Protein AF-A0A1C5I7F0-F1 (afdb_monomer_lite)

pLDDT: mean 89.42, std 13.29, range [39.88, 98.06]

Secondary structure (DSSP, 8-state):
--------HHHHHHHHHHHHHHHHHHH-THHHHGGGSSPPHHHHHHHHHHHHHHHHHHHHHHHS--HHHHHHHHHHHHHHHHHHHHHHHH-TTTHHHHHHHHHHHHHHHHHHHHHHHHTS--

Radius of gyration: 15.95 Å; chains: 1; bounding box: 49×22×48 Å

Organism: NCBI:txid299152

Sequence (122 aa):
MTRRSVEPPLRHVLVVGRLAWGGLLLLAPGLPLRPLGPGTATAVGTLRVLGARHIVQAAATGARPTPRVFAAGAAVDAIHSLTALALAAVDRRQRPAALANAVVAAGWAALGVAVARQGGTP

Foldseek 3Di:
DDPPPPPPVLLVCLLVVLLVQLCCLQPPVVVVCVVVDDQDPVSSVVSNVSSVLSNVLSVQCVVPVALVSLQVQLVVLQVQLVVLVVCLVPDVSCNVVSNVSSVVSNVSSVSSNVSSVVRPDD

Structure (mmCIF, N/CA/C/O backbone):
data_AF-A0A1C5I7F0-F1
#
_entry.id   AF-A0A1C5I7F0-F1
#
loop_
_atom_site.group_PDB
_atom_site.id
_atom_site.type_symbol
_atom_site.label_atom_id
_atom_site.label_alt_id
_atom_site.label_comp_id
_atom_site.label_asym_id
_atom_site.label_entity_id
_atom_site.label_seq_id
_atom_site.pdbx_PDB_ins_code
_atom_site.Cartn_x
_atom_site.Car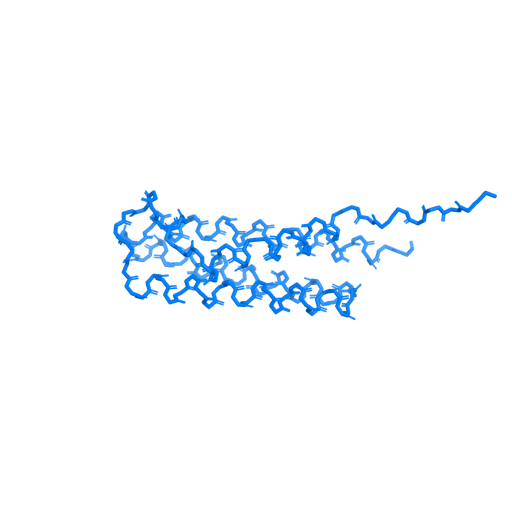tn_y
_atom_site.Cartn_z
_atom_site.occupancy
_atom_site.B_iso_or_equiv
_atom_site.auth_seq_id
_atom_site.auth_comp_id
_atom_site.auth_asym_id
_atom_site.auth_atom_id
_atom_site.pdbx_PDB_model_num
ATOM 1 N N . MET A 1 1 ? -29.119 14.398 25.146 1.00 39.88 1 MET A N 1
ATOM 2 C CA . MET A 1 1 ? -28.190 14.772 24.055 1.00 39.88 1 MET A CA 1
ATOM 3 C C . MET A 1 1 ? -27.193 13.641 23.858 1.00 39.88 1 MET A C 1
ATOM 5 O O . MET A 1 1 ? -26.349 13.406 24.711 1.00 39.88 1 MET A O 1
ATOM 9 N N . THR A 1 2 ? -27.366 12.875 22.787 1.00 47.03 2 THR A N 1
ATOM 10 C CA . THR A 1 2 ? -26.536 11.723 22.415 1.00 47.03 2 THR A CA 1
ATOM 11 C C . THR A 1 2 ? -25.113 12.175 22.100 1.00 47.03 2 THR A C 1
ATOM 13 O O . THR A 1 2 ? -24.913 12.938 21.153 1.00 47.03 2 THR A O 1
ATOM 16 N N . ARG A 1 3 ? -24.121 11.699 22.866 1.00 45.34 3 ARG A N 1
ATOM 17 C CA . ARG A 1 3 ? -22.709 11.759 22.464 1.00 45.34 3 ARG A CA 1
ATOM 18 C C . ARG A 1 3 ? -22.601 11.051 21.113 1.00 45.34 3 ARG A C 1
ATOM 20 O O . ARG A 1 3 ? -22.644 9.827 21.062 1.00 45.34 3 ARG A O 1
ATOM 27 N N . ARG A 1 4 ? -22.495 11.804 20.012 1.00 48.25 4 ARG A N 1
ATOM 28 C CA . ARG A 1 4 ? -21.951 11.252 18.769 1.00 48.25 4 ARG A CA 1
ATOM 29 C C . ARG A 1 4 ? -20.520 10.876 19.108 1.00 48.25 4 ARG A C 1
ATOM 31 O O . ARG A 1 4 ? -19.683 11.759 19.268 1.00 48.25 4 ARG A O 1
ATOM 38 N N . SER A 1 5 ? -20.272 9.589 19.303 1.00 46.41 5 SER A N 1
ATOM 39 C CA . SER A 1 5 ? -18.933 9.025 19.320 1.00 46.41 5 SER A CA 1
ATOM 40 C C . SER A 1 5 ? -18.284 9.474 18.018 1.00 46.41 5 SER A C 1
ATOM 42 O O . SER A 1 5 ? -18.622 8.965 16.952 1.00 46.41 5 SER A O 1
ATOM 44 N N . VAL A 1 6 ? -17.453 10.514 18.073 1.00 53.09 6 VAL A N 1
ATOM 45 C CA . VAL A 1 6 ? -16.631 10.906 16.936 1.00 53.09 6 VAL A CA 1
ATOM 46 C C . VAL A 1 6 ? -15.697 9.726 16.752 1.00 53.09 6 VAL A C 1
ATOM 48 O O . VAL A 1 6 ? -14.733 9.571 17.497 1.00 53.09 6 VAL A O 1
ATOM 51 N N . GLU A 1 7 ? -16.046 8.820 15.840 1.00 57.34 7 GLU A N 1
ATOM 52 C CA . GLU A 1 7 ? -15.096 7.844 15.335 1.00 57.34 7 GLU A CA 1
ATOM 53 C C . GLU A 1 7 ? -13.821 8.634 15.012 1.00 57.34 7 GLU A C 1
ATOM 55 O O . GLU A 1 7 ? -13.938 9.578 14.225 1.00 57.34 7 GLU A O 1
ATOM 60 N N . PRO A 1 8 ? -12.647 8.359 15.619 1.00 59.69 8 PRO A N 1
ATOM 61 C CA . PRO A 1 8 ? -11.425 9.075 15.299 1.00 59.69 8 PRO A CA 1
ATOM 62 C C . PRO A 1 8 ? -11.295 9.122 13.775 1.00 59.69 8 PRO A C 1
ATOM 64 O O . PRO A 1 8 ? -11.169 8.062 13.152 1.00 59.69 8 PRO A O 1
ATOM 67 N N . PRO A 1 9 ? -11.388 10.314 13.152 1.00 78.31 9 PRO A N 1
ATOM 68 C CA . PRO A 1 9 ? -11.579 10.453 11.707 1.00 78.31 9 PRO A CA 1
ATOM 69 C C . PRO A 1 9 ? -10.490 9.719 10.919 1.00 78.31 9 PRO A C 1
ATOM 71 O O . PRO A 1 9 ? -10.723 9.213 9.825 1.00 78.31 9 PRO A O 1
ATOM 74 N N . LEU A 1 10 ? -9.320 9.560 11.538 1.00 85.81 10 LEU A N 1
ATOM 75 C CA . LEU A 1 10 ? -8.167 8.860 11.004 1.00 85.81 10 LEU A CA 1
ATOM 76 C C . LEU A 1 10 ? -8.424 7.387 10.645 1.00 85.81 10 LEU A C 1
ATOM 78 O O . LEU A 1 10 ? -7.875 6.919 9.650 1.00 85.81 10 LEU A O 1
ATOM 82 N N . ARG A 1 11 ? -9.258 6.650 11.396 1.00 89.56 11 ARG A N 1
ATOM 83 C CA . ARG A 1 11 ? -9.524 5.231 11.084 1.00 89.56 11 ARG A CA 1
ATOM 84 C C . ARG A 1 11 ? -10.308 5.076 9.787 1.00 89.56 11 ARG A C 1
ATOM 86 O O . ARG A 1 11 ? -9.945 4.266 8.940 1.00 89.56 11 ARG A O 1
ATOM 93 N N . HIS A 1 12 ? -11.336 5.902 9.608 1.00 89.44 12 HIS A N 1
ATOM 94 C CA . HIS A 1 12 ? -12.124 5.933 8.383 1.00 89.44 12 HIS A CA 1
ATOM 95 C C . HIS A 1 12 ? -11.287 6.401 7.207 1.00 89.44 12 HIS A C 1
ATOM 97 O O . HIS A 1 12 ? -11.322 5.770 6.158 1.00 89.44 12 HIS A O 1
ATOM 103 N N . VAL A 1 13 ? -10.492 7.459 7.396 1.00 90.69 13 VAL A N 1
ATOM 104 C CA . VAL A 1 13 ? -9.561 7.949 6.374 1.00 90.69 13 VAL A CA 1
ATOM 105 C C . VAL A 1 13 ? -8.594 6.842 5.949 1.00 90.69 13 VAL A C 1
ATOM 107 O O . VAL A 1 13 ? -8.389 6.648 4.755 1.00 90.69 13 VAL A O 1
ATOM 110 N N . LEU A 1 14 ? -8.051 6.063 6.891 1.00 92.69 14 LEU A N 1
ATOM 111 C CA . LEU A 1 14 ? -7.169 4.935 6.588 1.00 92.69 14 LEU A CA 1
ATOM 112 C C . LEU A 1 14 ? -7.890 3.831 5.798 1.00 92.69 14 LEU A C 1
ATOM 114 O O . LEU A 1 14 ? -7.361 3.364 4.792 1.00 92.69 14 LEU A O 1
ATOM 118 N N . VAL A 1 15 ? -9.086 3.415 6.224 1.00 93.56 15 VAL A N 1
ATOM 119 C CA . VAL A 1 15 ? -9.853 2.349 5.552 1.00 93.56 15 VAL A CA 1
ATOM 120 C C . VAL A 1 15 ? -10.309 2.788 4.159 1.00 93.56 15 VAL A C 1
ATOM 122 O O . VAL A 1 15 ? -10.033 2.098 3.179 1.00 93.56 15 VAL A O 1
ATOM 125 N N . VAL A 1 16 ? -10.951 3.954 4.045 1.00 94.75 16 VAL A N 1
ATOM 126 C CA . VAL A 1 16 ? -11.425 4.510 2.767 1.00 94.75 16 VAL A CA 1
ATOM 127 C C . VAL A 1 16 ? -10.251 4.800 1.841 1.00 94.75 16 VAL A C 1
ATOM 129 O O . VAL A 1 16 ? -10.298 4.448 0.666 1.00 94.75 16 VAL A O 1
ATOM 132 N N . GLY A 1 17 ? -9.166 5.368 2.370 1.00 95.44 17 GLY A N 1
ATOM 133 C CA . GLY A 1 17 ? -7.946 5.609 1.612 1.00 95.44 17 GLY A CA 1
ATOM 134 C C . GLY A 1 17 ? -7.366 4.317 1.039 1.00 95.44 17 GLY A C 1
ATOM 135 O O . GLY A 1 17 ? -7.008 4.282 -0.136 1.00 95.44 17 GLY A O 1
ATOM 136 N N . ARG A 1 18 ? -7.320 3.232 1.825 1.00 95.12 18 ARG A N 1
ATOM 137 C CA . ARG A 1 18 ? -6.875 1.916 1.340 1.00 95.12 18 ARG A CA 1
ATOM 138 C C . ARG A 1 18 ? -7.805 1.332 0.289 1.00 95.12 18 ARG A C 1
ATOM 140 O O . ARG A 1 18 ? -7.309 0.743 -0.663 1.00 95.12 18 ARG A O 1
ATOM 147 N N . LEU A 1 19 ? -9.119 1.482 0.442 1.00 96.81 19 LEU A N 1
ATOM 148 C CA . LEU A 1 19 ? -10.079 1.026 -0.566 1.00 96.81 19 LEU A CA 1
ATOM 149 C C . LEU A 1 19 ? -9.908 1.791 -1.879 1.00 96.81 19 LEU A C 1
ATOM 151 O O . LEU A 1 19 ? -9.814 1.171 -2.934 1.00 96.81 19 LEU A O 1
ATOM 155 N N . ALA A 1 20 ? -9.807 3.119 -1.813 1.00 97.06 20 ALA A N 1
ATOM 156 C CA . ALA A 1 20 ? -9.635 3.969 -2.985 1.00 97.06 20 ALA A CA 1
ATOM 157 C C . ALA A 1 20 ? -8.299 3.695 -3.690 1.00 97.06 20 ALA A C 1
ATOM 159 O O . ALA A 1 20 ? -8.270 3.431 -4.891 1.00 97.06 20 ALA A O 1
ATOM 160 N N . TRP A 1 21 ? -7.196 3.692 -2.937 1.00 97.00 21 TRP A N 1
ATOM 161 C CA . TRP A 1 21 ? -5.870 3.398 -3.475 1.00 97.00 21 TRP A CA 1
ATOM 162 C C . TRP A 1 21 ? -5.783 1.961 -3.995 1.00 97.00 21 TRP A C 1
ATOM 164 O O . TRP A 1 21 ? -5.335 1.731 -5.114 1.00 97.00 21 TRP A O 1
ATOM 174 N N . GLY A 1 22 ? -6.284 0.990 -3.230 1.00 96.94 22 GLY A N 1
ATOM 175 C CA . GLY A 1 22 ? -6.310 -0.416 -3.621 1.00 96.94 22 GLY A CA 1
ATOM 176 C C . GLY A 1 22 ? -7.122 -0.663 -4.890 1.00 96.94 22 GLY A C 1
ATOM 177 O O . GLY A 1 22 ? -6.652 -1.359 -5.787 1.00 96.94 22 GLY A O 1
ATOM 178 N N . GLY A 1 23 ? -8.298 -0.041 -5.003 1.00 98.00 23 GLY A N 1
ATOM 179 C CA . GLY A 1 23 ? -9.140 -0.094 -6.196 1.00 98.00 23 GLY A CA 1
ATOM 180 C C . GLY A 1 23 ? -8.465 0.535 -7.413 1.00 98.00 23 GLY A C 1
ATOM 181 O O . GLY A 1 23 ? -8.454 -0.074 -8.481 1.00 98.00 23 GLY A O 1
ATOM 182 N N . LEU A 1 24 ? -7.825 1.699 -7.245 1.00 97.69 24 LEU A N 1
ATOM 183 C CA . LEU A 1 24 ? -7.031 2.342 -8.296 1.00 97.69 24 LEU A CA 1
ATOM 184 C C . LEU A 1 24 ? -5.921 1.414 -8.806 1.00 97.69 24 LEU A C 1
ATOM 186 O O . LEU A 1 24 ? -5.797 1.212 -10.011 1.00 97.69 24 LEU A O 1
ATOM 190 N N . LEU A 1 25 ? -5.139 0.816 -7.904 1.00 96.44 25 LEU A N 1
ATOM 191 C CA . LEU A 1 25 ? -4.047 -0.085 -8.276 1.00 96.44 25 LEU A CA 1
ATOM 192 C C . LEU A 1 25 ? -4.537 -1.386 -8.929 1.00 96.44 25 LEU A C 1
ATOM 194 O O . LEU A 1 25 ? -3.887 -1.912 -9.832 1.00 96.44 25 LEU A O 1
ATOM 198 N N . LEU A 1 26 ? -5.676 -1.911 -8.479 1.00 97.00 26 LEU A N 1
ATOM 199 C CA . LEU A 1 26 ? -6.233 -3.167 -8.973 1.00 97.00 26 LEU A CA 1
ATOM 200 C C . LEU A 1 26 ? -6.882 -3.007 -10.355 1.00 97.00 26 LEU A C 1
ATOM 202 O O . LEU A 1 26 ? -6.658 -3.827 -11.248 1.00 97.00 26 LEU A O 1
ATOM 206 N N . LEU A 1 27 ? -7.673 -1.945 -10.531 1.00 97.69 27 LEU A N 1
ATOM 207 C CA . LEU A 1 27 ? -8.511 -1.733 -11.713 1.00 97.69 27 LEU A CA 1
ATOM 208 C C . LEU A 1 27 ? -7.836 -0.854 -12.769 1.00 97.69 27 LEU A C 1
ATOM 210 O O . LEU A 1 27 ? -8.022 -1.083 -13.962 1.00 97.69 27 LEU A O 1
ATOM 214 N N . ALA A 1 28 ? -7.025 0.120 -12.353 1.00 96.19 28 ALA A N 1
ATOM 215 C CA . ALA A 1 28 ? -6.383 1.087 -13.243 1.00 96.19 28 ALA A CA 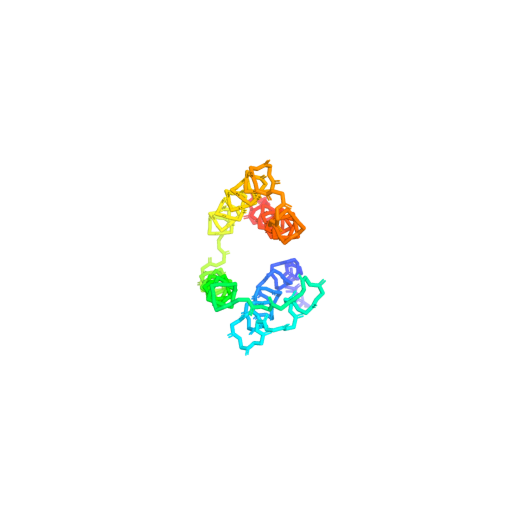1
ATOM 216 C C . ALA A 1 28 ? -4.877 1.282 -12.938 1.00 96.19 28 ALA A C 1
ATOM 218 O O . ALA A 1 28 ? -4.416 2.416 -12.765 1.00 96.19 28 ALA A O 1
ATOM 219 N N . PRO A 1 29 ? -4.061 0.202 -12.953 1.00 92.50 29 PRO A N 1
ATOM 220 C CA . PRO A 1 29 ? -2.625 0.262 -12.649 1.00 92.50 29 PRO A CA 1
ATOM 221 C C . PRO A 1 29 ? -1.820 1.122 -13.634 1.00 92.50 29 PRO A C 1
ATOM 223 O O . PRO A 1 29 ? -0.698 1.517 -13.334 1.00 92.50 29 PRO A O 1
ATOM 226 N N . GLY A 1 30 ? -2.370 1.441 -14.809 1.00 91.88 30 GLY A N 1
ATOM 227 C CA . GLY A 1 30 ? -1.723 2.335 -15.768 1.00 91.88 30 GLY A CA 1
ATOM 228 C C . GLY A 1 30 ? -1.610 3.782 -15.278 1.00 91.88 30 GLY A C 1
ATOM 229 O O . GLY A 1 30 ? -0.660 4.466 -15.651 1.00 91.88 30 GLY A O 1
ATOM 230 N N . LEU A 1 31 ? -2.529 4.252 -14.421 1.00 92.50 31 LEU A N 1
ATOM 231 C CA . LEU A 1 31 ? -2.527 5.645 -13.958 1.00 92.50 31 LEU A CA 1
ATOM 232 C C . LEU A 1 31 ? -1.305 5.964 -13.073 1.00 92.50 31 LEU A C 1
ATOM 234 O O . LEU A 1 31 ? -0.607 6.929 -13.388 1.00 92.50 31 LEU A O 1
ATOM 238 N N . PRO A 1 32 ? -0.965 5.157 -12.045 1.00 90.75 32 PRO A N 1
ATOM 239 C CA . PRO A 1 32 ? 0.258 5.362 -11.265 1.00 90.75 32 PRO A CA 1
ATOM 240 C C . PRO A 1 32 ? 1.552 5.095 -12.045 1.00 90.75 32 PRO A C 1
ATOM 242 O O . PRO A 1 32 ? 2.590 5.649 -11.695 1.00 90.75 32 PRO A O 1
ATOM 245 N N . LEU A 1 33 ? 1.516 4.249 -13.084 1.00 89.88 33 LEU A N 1
ATOM 246 C CA . LEU A 1 33 ? 2.699 3.933 -13.897 1.00 89.88 33 LEU A CA 1
ATOM 247 C C . LEU A 1 33 ? 3.031 5.019 -14.918 1.00 89.88 33 LEU A C 1
ATOM 249 O O . LEU A 1 33 ? 4.200 5.205 -15.237 1.00 89.88 33 LEU A O 1
ATOM 253 N N . ARG A 1 34 ? 2.034 5.764 -15.405 1.00 90.25 34 ARG A N 1
ATOM 254 C CA . ARG A 1 34 ? 2.197 6.777 -16.458 1.00 90.25 34 ARG A CA 1
ATOM 255 C C . ARG A 1 34 ? 3.369 7.757 -16.248 1.00 90.25 34 ARG A C 1
ATOM 257 O O . ARG A 1 34 ? 4.097 7.971 -17.215 1.00 90.25 34 ARG A O 1
ATOM 264 N N . PRO A 1 35 ? 3.607 8.342 -15.055 1.00 89.12 35 PRO A N 1
ATOM 265 C CA . PRO A 1 35 ? 4.750 9.238 -14.846 1.00 89.12 35 PRO A CA 1
ATOM 266 C C . PRO A 1 35 ? 6.113 8.524 -14.805 1.00 89.12 35 PRO A C 1
ATOM 268 O O . PRO A 1 35 ? 7.142 9.187 -14.881 1.00 89.12 35 PRO A O 1
ATOM 271 N N . LEU A 1 36 ? 6.136 7.194 -14.675 1.00 85.00 36 LEU A N 1
ATOM 272 C CA . LEU A 1 36 ? 7.350 6.376 -14.573 1.00 85.00 36 LEU A CA 1
ATOM 273 C C . LEU A 1 36 ? 7.785 5.779 -15.924 1.00 85.00 36 LEU A C 1
ATOM 275 O O . LEU A 1 36 ? 8.849 5.166 -16.001 1.00 85.00 36 LEU A O 1
ATOM 279 N N . GLY A 1 37 ? 6.986 5.962 -16.980 1.00 83.19 37 GLY A N 1
ATOM 280 C CA . GLY A 1 37 ? 7.239 5.433 -18.320 1.00 83.19 37 GLY A CA 1
ATOM 281 C C . GLY A 1 37 ? 6.357 4.229 -18.681 1.00 83.19 37 GLY A C 1
ATOM 282 O O . GLY A 1 37 ? 5.339 3.980 -18.030 1.00 83.19 37 GLY A O 1
ATOM 283 N N . PRO A 1 38 ? 6.699 3.486 -19.749 1.00 80.06 38 PRO A N 1
ATOM 284 C CA . PRO A 1 38 ? 5.901 2.356 -20.216 1.00 80.06 38 PRO A CA 1
ATOM 285 C C . PRO A 1 38 ? 5.790 1.267 -19.140 1.00 80.06 38 PRO A C 1
ATOM 287 O O . PRO A 1 38 ? 6.792 0.714 -18.687 1.00 80.06 38 PRO A O 1
ATOM 290 N N . GLY A 1 39 ? 4.561 0.945 -18.732 1.00 79.62 39 GLY A N 1
ATOM 291 C CA . GLY A 1 39 ? 4.304 -0.105 -17.751 1.00 79.62 39 GLY A CA 1
ATOM 292 C C . GLY A 1 39 ? 4.610 -1.489 -18.320 1.00 79.62 39 GLY A C 1
ATOM 293 O O . GLY A 1 39 ? 3.991 -1.909 -19.295 1.00 79.62 39 GLY A O 1
ATOM 294 N N . THR A 1 40 ? 5.537 -2.221 -17.702 1.00 88.62 40 THR A N 1
ATOM 295 C CA . THR A 1 40 ? 5.766 -3.634 -18.036 1.00 88.62 40 THR A CA 1
ATOM 296 C C . THR A 1 40 ? 4.632 -4.504 -17.488 1.00 88.62 40 THR A C 1
ATOM 298 O O . THR A 1 40 ? 3.976 -4.144 -16.507 1.00 88.62 40 THR A O 1
ATOM 301 N N . ALA A 1 41 ? 4.421 -5.688 -18.074 1.00 90.31 41 ALA A N 1
ATOM 302 C CA . ALA A 1 41 ? 3.449 -6.657 -17.556 1.00 90.31 41 ALA A CA 1
ATOM 303 C C . ALA A 1 41 ? 3.717 -7.000 -16.078 1.00 90.31 41 ALA A C 1
ATOM 305 O O . ALA A 1 41 ? 2.789 -7.072 -15.273 1.00 90.31 41 ALA A O 1
ATOM 306 N N . THR A 1 42 ? 4.994 -7.115 -15.702 1.00 89.12 42 THR A N 1
ATOM 307 C CA . THR A 1 42 ? 5.421 -7.323 -14.315 1.00 89.12 42 THR A CA 1
ATOM 308 C C . THR A 1 42 ? 5.031 -6.152 -13.416 1.00 89.12 42 THR A C 1
ATOM 310 O O . THR A 1 42 ? 4.478 -6.380 -12.346 1.00 89.12 42 THR A O 1
ATOM 313 N N . ALA A 1 43 ? 5.247 -4.901 -13.841 1.00 88.81 43 ALA A N 1
ATOM 314 C CA . ALA A 1 43 ? 4.865 -3.724 -13.055 1.00 88.81 43 ALA A CA 1
ATOM 315 C C . ALA A 1 43 ? 3.345 -3.654 -12.830 1.00 88.81 43 ALA A C 1
ATOM 317 O O . ALA A 1 43 ? 2.889 -3.396 -11.716 1.00 88.81 43 ALA A O 1
ATOM 318 N N . VAL A 1 44 ? 2.557 -3.959 -13.865 1.00 92.75 44 VAL A N 1
ATOM 319 C CA . VAL A 1 44 ? 1.093 -4.058 -13.771 1.00 92.75 44 VAL A CA 1
ATOM 320 C C . VAL A 1 44 ? 0.673 -5.163 -12.798 1.00 92.75 44 VAL A C 1
ATOM 322 O O . VAL A 1 44 ? -0.184 -4.931 -11.945 1.00 92.75 44 VAL A O 1
ATOM 325 N N . GLY A 1 45 ? 1.286 -6.347 -12.890 1.00 94.19 45 GLY A N 1
ATOM 326 C CA . GLY A 1 45 ? 1.043 -7.457 -11.967 1.00 94.19 45 GLY A CA 1
ATOM 327 C C . GLY A 1 45 ? 1.344 -7.079 -10.516 1.00 94.19 45 GLY A C 1
ATOM 328 O O . GLY A 1 45 ? 0.499 -7.271 -9.642 1.00 94.19 45 GLY A O 1
ATOM 329 N N . THR A 1 46 ? 2.497 -6.453 -10.270 1.00 90.38 46 THR A N 1
ATOM 330 C CA . THR A 1 46 ? 2.895 -5.956 -8.947 1.00 90.38 46 THR A CA 1
ATOM 331 C C . THR A 1 46 ? 1.882 -4.960 -8.387 1.00 90.38 46 THR A C 1
ATOM 333 O O . THR A 1 46 ? 1.477 -5.096 -7.233 1.00 90.38 46 THR A O 1
ATOM 336 N N . LEU A 1 47 ? 1.414 -3.996 -9.191 1.00 92.69 47 LEU A N 1
ATOM 337 C CA . LEU A 1 47 ? 0.399 -3.042 -8.738 1.00 92.69 47 LEU A CA 1
ATOM 338 C C . LEU A 1 47 ? -0.936 -3.718 -8.427 1.00 92.69 47 LEU A C 1
ATOM 340 O O . LEU A 1 47 ? -1.545 -3.389 -7.415 1.00 92.69 47 LEU A O 1
ATOM 344 N N . ARG A 1 48 ? -1.371 -4.706 -9.214 1.00 96.56 48 ARG A N 1
ATOM 345 C CA . ARG A 1 48 ? -2.601 -5.455 -8.911 1.00 96.56 48 ARG A CA 1
ATOM 346 C C . ARG A 1 48 ? -2.501 -6.232 -7.602 1.00 96.56 48 ARG A C 1
ATOM 348 O O . ARG A 1 48 ? -3.435 -6.191 -6.805 1.00 96.56 48 ARG A O 1
ATOM 355 N N . VAL A 1 49 ? -1.369 -6.892 -7.350 1.00 95.12 49 VAL A N 1
ATOM 356 C CA . VAL A 1 49 ? -1.114 -7.596 -6.081 1.00 95.12 49 VAL A CA 1
ATOM 357 C C . VAL A 1 49 ? -1.100 -6.613 -4.908 1.00 95.12 49 VAL A C 1
ATOM 359 O O . VAL A 1 49 ? -1.727 -6.867 -3.879 1.00 95.12 49 VAL A O 1
ATOM 362 N N . LEU A 1 50 ? -0.446 -5.460 -5.071 1.00 93.50 50 LEU A N 1
ATOM 363 C CA . LEU A 1 50 ? -0.443 -4.395 -4.067 1.00 93.50 50 LEU A CA 1
ATOM 364 C C . LEU A 1 50 ? -1.859 -3.853 -3.817 1.00 93.50 50 LEU A C 1
ATOM 366 O O . LEU A 1 50 ? -2.264 -3.676 -2.668 1.00 93.50 50 LEU A O 1
ATOM 370 N N . GLY A 1 51 ? -2.639 -3.659 -4.881 1.00 96.44 51 GLY A N 1
ATOM 371 C CA . GLY A 1 51 ? -4.038 -3.254 -4.814 1.00 96.44 51 GLY A CA 1
ATOM 372 C C . GLY A 1 51 ? -4.883 -4.244 -4.019 1.00 96.44 51 GLY A C 1
ATOM 373 O O . GLY A 1 51 ? -5.527 -3.858 -3.044 1.00 96.44 51 GLY A O 1
ATOM 374 N N . ALA A 1 52 ? -4.799 -5.534 -4.355 1.00 97.62 52 ALA A N 1
ATOM 375 C CA . ALA A 1 52 ? -5.477 -6.604 -3.629 1.00 97.62 52 ALA A CA 1
ATOM 376 C C . ALA A 1 52 ? -5.088 -6.630 -2.141 1.00 97.62 52 ALA A C 1
ATOM 378 O O . ALA A 1 52 ? -5.959 -6.732 -1.278 1.00 97.62 52 ALA A O 1
ATOM 379 N N . ARG A 1 53 ? -3.802 -6.450 -1.817 1.00 94.81 53 ARG A N 1
ATOM 380 C CA . ARG A 1 53 ? -3.332 -6.337 -0.429 1.00 94.81 53 ARG A CA 1
ATOM 381 C C . ARG A 1 53 ? -3.995 -5.170 0.309 1.00 94.81 53 ARG A C 1
ATOM 383 O O . ARG A 1 53 ? -4.426 -5.356 1.446 1.00 94.81 53 ARG A O 1
ATOM 390 N N . HIS A 1 54 ? -4.101 -3.990 -0.304 1.00 96.44 54 HIS A N 1
ATOM 391 C CA . HIS A 1 54 ? -4.779 -2.854 0.324 1.00 96.44 54 HIS A CA 1
ATOM 392 C C . HIS A 1 54 ? -6.265 -3.138 0.575 1.00 96.44 54 HIS A C 1
ATOM 394 O O . HIS A 1 54 ? -6.749 -2.813 1.660 1.00 96.44 54 HIS A O 1
ATOM 400 N N . ILE A 1 55 ? -6.956 -3.800 -0.363 1.00 97.88 55 ILE A N 1
ATOM 401 C CA . ILE A 1 55 ? -8.350 -4.236 -0.184 1.00 97.88 55 ILE A CA 1
ATOM 402 C C . ILE A 1 55 ? -8.472 -5.226 0.980 1.00 97.88 55 ILE A C 1
ATOM 404 O O . ILE A 1 55 ? -9.311 -5.031 1.856 1.00 97.88 55 ILE A O 1
ATOM 408 N N . VAL A 1 56 ? -7.603 -6.239 1.051 1.00 96.75 56 VAL A N 1
ATOM 409 C CA . VAL A 1 56 ? -7.590 -7.214 2.156 1.00 96.75 56 VAL A CA 1
ATOM 410 C C . VAL A 1 56 ? -7.306 -6.533 3.497 1.00 96.75 56 VAL A C 1
ATOM 412 O O . VAL A 1 56 ? -8.003 -6.798 4.473 1.00 96.75 56 VAL A O 1
ATOM 415 N N . GLN A 1 57 ? -6.331 -5.619 3.566 1.00 94.56 57 GLN A N 1
ATOM 416 C CA . GLN A 1 57 ? -6.045 -4.861 4.790 1.00 94.56 57 GLN A CA 1
ATOM 417 C C . GLN A 1 57 ? -7.229 -3.966 5.194 1.00 94.56 57 GLN A C 1
ATOM 419 O O . GLN A 1 57 ? -7.539 -3.882 6.383 1.00 94.56 57 GLN A O 1
ATOM 424 N N . ALA A 1 58 ? -7.917 -3.330 4.239 1.00 94.75 58 ALA A N 1
ATOM 425 C CA . ALA A 1 58 ? -9.111 -2.528 4.511 1.00 94.75 58 ALA A CA 1
ATOM 426 C C . ALA A 1 58 ? -10.275 -3.392 5.016 1.00 94.75 58 ALA A C 1
ATOM 428 O O . ALA A 1 58 ? -10.909 -3.043 6.007 1.00 94.75 58 ALA A O 1
ATOM 429 N N . ALA A 1 59 ? -10.506 -4.554 4.402 1.00 95.50 59 ALA A N 1
ATOM 430 C CA . ALA A 1 59 ? -11.518 -5.506 4.847 1.00 95.50 59 ALA A CA 1
ATOM 431 C C . ALA A 1 59 ? -11.210 -6.046 6.253 1.00 95.50 59 ALA A C 1
ATOM 433 O O . ALA A 1 59 ? -12.086 -6.058 7.112 1.00 95.50 59 ALA A O 1
ATOM 434 N N . ALA A 1 60 ? -9.958 -6.431 6.526 1.00 94.88 60 ALA A N 1
ATOM 435 C CA . ALA A 1 60 ? -9.540 -6.938 7.832 1.00 94.88 60 ALA A CA 1
ATOM 436 C C . ALA A 1 60 ? -9.687 -5.885 8.942 1.00 94.88 60 ALA A C 1
ATOM 438 O O . ALA A 1 60 ? -10.209 -6.185 10.015 1.00 94.88 60 ALA A O 1
ATOM 439 N N . THR A 1 61 ? -9.254 -4.648 8.681 1.00 92.31 61 THR A N 1
ATOM 440 C CA . THR A 1 61 ? -9.364 -3.537 9.642 1.00 92.31 61 THR A CA 1
ATOM 441 C C . THR A 1 61 ? -10.795 -3.023 9.797 1.00 92.31 61 THR A C 1
ATOM 443 O O . THR A 1 61 ? -11.149 -2.597 10.890 1.00 92.31 61 THR A O 1
ATOM 446 N N . GLY A 1 62 ? -11.635 -3.116 8.763 1.00 91.25 62 GLY A N 1
ATOM 447 C CA . GLY A 1 62 ? -13.070 -2.838 8.852 1.00 91.25 62 GLY A CA 1
ATOM 448 C C . GLY A 1 62 ? -13.843 -3.910 9.627 1.00 91.25 62 GLY A C 1
ATOM 449 O O . GLY A 1 62 ? -14.668 -3.581 10.472 1.00 91.25 62 GLY A O 1
ATOM 450 N N . ALA A 1 63 ? -13.545 -5.192 9.395 1.00 93.31 63 ALA A N 1
ATOM 451 C CA . ALA A 1 63 ? -14.211 -6.310 10.068 1.00 93.31 63 ALA A CA 1
ATOM 452 C C . ALA A 1 63 ? -13.761 -6.490 11.527 1.00 93.31 63 ALA A C 1
ATOM 454 O O . ALA A 1 63 ? -14.539 -6.936 12.369 1.00 93.31 63 ALA A O 1
ATOM 455 N N . ARG A 1 64 ? -12.495 -6.182 11.837 1.00 92.50 64 ARG A N 1
ATOM 456 C CA . ARG A 1 64 ? -11.918 -6.281 13.188 1.00 92.50 64 ARG A CA 1
ATOM 457 C C . ARG A 1 64 ? -11.077 -5.037 13.507 1.00 92.50 64 ARG A C 1
ATOM 459 O O . ARG A 1 64 ? -9.844 -5.121 13.488 1.00 92.50 64 ARG A O 1
ATOM 466 N N . PRO A 1 65 ? -11.710 -3.899 13.847 1.00 91.62 65 PRO A N 1
ATOM 467 C CA . PRO A 1 65 ? -11.041 -2.611 14.052 1.00 91.62 65 PRO A CA 1
ATOM 468 C C . PRO A 1 65 ? -10.311 -2.527 15.404 1.00 91.62 65 PRO A C 1
ATOM 470 O O . PRO A 1 65 ? -10.555 -1.634 16.211 1.00 91.62 65 PRO A O 1
ATOM 473 N N . THR A 1 66 ? -9.405 -3.467 15.678 1.00 92.38 66 THR A N 1
ATOM 474 C CA . THR A 1 66 ? -8.628 -3.508 16.926 1.00 92.38 66 THR A CA 1
ATOM 475 C C . THR A 1 66 ? -7.229 -2.915 16.734 1.00 92.38 66 THR A C 1
ATOM 477 O O . THR A 1 66 ? -6.646 -3.075 15.655 1.00 92.38 66 THR A O 1
ATOM 480 N N . PRO A 1 67 ? -6.621 -2.314 17.777 1.00 92.62 67 PRO A N 1
ATOM 481 C CA . PRO A 1 67 ? -5.258 -1.778 17.711 1.00 92.62 67 PRO A CA 1
ATOM 482 C C . PRO A 1 67 ? -4.226 -2.773 17.176 1.00 92.62 67 PRO A C 1
ATOM 484 O O . PRO A 1 67 ? -3.358 -2.410 16.386 1.00 92.62 67 PRO A O 1
ATOM 487 N N . ARG A 1 68 ? -4.350 -4.051 17.559 1.00 95.12 68 ARG A N 1
ATOM 488 C CA . ARG A 1 68 ? -3.447 -5.127 17.124 1.00 95.12 68 ARG A CA 1
ATOM 489 C C . ARG A 1 68 ? -3.518 -5.373 15.616 1.00 95.12 68 ARG A C 1
ATOM 491 O O . ARG A 1 68 ? -2.478 -5.563 14.996 1.00 95.12 68 ARG A O 1
ATOM 498 N N . VAL A 1 69 ? -4.713 -5.335 15.020 1.00 94.81 69 VAL A N 1
ATOM 499 C CA . VAL A 1 69 ? -4.892 -5.526 13.568 1.00 94.81 69 VAL A CA 1
ATOM 500 C C . VAL A 1 69 ? -4.299 -4.346 12.791 1.00 94.81 69 VAL A C 1
ATOM 502 O O . VAL A 1 69 ? -3.597 -4.560 11.802 1.00 94.81 69 VAL A O 1
ATOM 505 N N . PHE A 1 70 ? -4.493 -3.110 13.266 1.00 94.00 70 PHE A N 1
ATOM 506 C CA . PHE A 1 70 ? -3.858 -1.929 12.667 1.00 94.00 70 PHE A CA 1
ATOM 507 C C . PHE A 1 70 ? -2.328 -1.956 12.798 1.00 94.00 70 PHE A C 1
ATOM 509 O O . PHE A 1 70 ? -1.633 -1.679 11.821 1.00 94.00 70 PHE A O 1
ATOM 516 N N . ALA A 1 71 ? -1.796 -2.346 13.962 1.00 95.75 71 ALA A N 1
ATOM 517 C CA . ALA A 1 71 ? -0.356 -2.475 14.188 1.00 95.75 71 ALA A CA 1
ATOM 518 C C . ALA A 1 71 ? 0.275 -3.560 13.303 1.00 95.75 71 ALA A C 1
ATOM 520 O O . ALA A 1 71 ? 1.327 -3.330 12.708 1.00 95.75 71 ALA A O 1
ATOM 521 N N . ALA A 1 72 ? -0.387 -4.713 13.156 1.00 95.88 72 ALA A N 1
ATOM 522 C CA . ALA A 1 72 ? 0.053 -5.761 12.242 1.00 95.88 72 ALA A CA 1
ATOM 523 C C . ALA A 1 72 ? 0.098 -5.246 10.797 1.00 95.88 72 ALA A C 1
ATOM 525 O O . ALA A 1 72 ? 1.119 -5.385 10.130 1.00 95.88 72 ALA A O 1
ATOM 526 N N . GLY A 1 73 ? -0.964 -4.577 10.330 1.00 94.88 73 GLY A N 1
ATOM 527 C CA . GLY A 1 73 ? -0.987 -3.965 9.000 1.00 94.88 73 GLY A CA 1
ATOM 528 C C . GLY A 1 73 ? 0.150 -2.959 8.788 1.00 94.88 73 GLY A C 1
ATOM 529 O O . GLY A 1 73 ? 0.834 -3.022 7.767 1.00 94.88 73 GLY A O 1
ATOM 530 N N . ALA A 1 74 ? 0.399 -2.100 9.779 1.00 96.44 74 ALA A N 1
ATOM 531 C CA . ALA A 1 74 ? 1.489 -1.131 9.748 1.00 96.44 74 ALA A CA 1
ATOM 532 C C . ALA A 1 74 ? 2.874 -1.789 9.682 1.00 96.44 74 ALA A C 1
ATOM 534 O O . ALA A 1 74 ? 3.742 -1.309 8.956 1.00 96.44 74 ALA A O 1
ATOM 535 N N . ALA A 1 75 ? 3.083 -2.902 10.392 1.00 97.31 75 ALA A N 1
ATOM 536 C CA . ALA A 1 75 ? 4.334 -3.654 10.336 1.00 97.31 75 ALA A CA 1
ATOM 537 C C . ALA A 1 75 ? 4.594 -4.216 8.929 1.00 97.31 75 ALA A C 1
ATOM 539 O O . ALA A 1 75 ? 5.703 -4.081 8.412 1.00 97.31 75 ALA A O 1
ATOM 540 N N . VAL A 1 76 ? 3.571 -4.772 8.266 1.00 95.56 76 VAL A N 1
ATOM 541 C CA . VAL A 1 76 ? 3.705 -5.245 6.874 1.00 95.56 76 VAL A CA 1
ATOM 542 C C . VAL A 1 76 ? 4.036 -4.079 5.933 1.00 95.56 76 VAL A C 1
ATOM 544 O O . VAL A 1 76 ? 4.812 -4.237 4.989 1.00 95.56 76 VAL A O 1
ATOM 547 N N . ASP A 1 77 ? 3.463 -2.893 6.147 1.00 96.69 77 ASP A N 1
ATOM 548 C CA . ASP A 1 77 ? 3.755 -1.711 5.322 1.00 96.69 77 ASP A CA 1
ATOM 549 C C . ASP A 1 77 ? 5.175 -1.179 5.559 1.00 96.69 77 ASP A C 1
ATOM 551 O O . ASP A 1 77 ? 5.867 -0.840 4.600 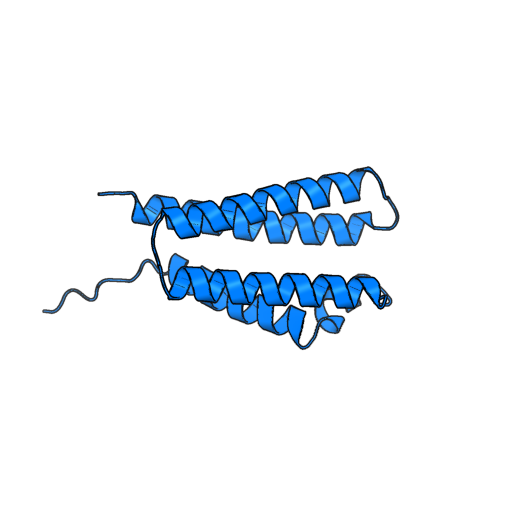1.00 96.69 77 ASP A O 1
ATOM 555 N N . ALA A 1 78 ? 5.648 -1.188 6.808 1.00 97.69 78 ALA A N 1
ATOM 556 C CA . ALA A 1 78 ? 7.010 -0.800 7.159 1.00 97.69 78 ALA A CA 1
ATOM 557 C C . ALA A 1 78 ? 8.046 -1.749 6.539 1.00 97.69 78 ALA A C 1
ATOM 559 O O . ALA A 1 78 ? 8.978 -1.290 5.880 1.00 97.69 78 ALA A O 1
ATOM 560 N N . ILE A 1 79 ? 7.850 -3.067 6.669 1.00 97.56 79 ILE A N 1
ATOM 561 C CA . ILE A 1 79 ? 8.708 -4.074 6.026 1.00 97.56 79 ILE A CA 1
ATOM 562 C C . ILE A 1 79 ? 8.727 -3.854 4.511 1.00 97.56 79 ILE A C 1
ATOM 564 O O . ILE A 1 79 ? 9.792 -3.844 3.897 1.00 97.56 79 ILE A O 1
ATOM 568 N N . HIS A 1 80 ? 7.565 -3.607 3.902 1.00 94.56 80 HIS A N 1
ATOM 569 C CA . HIS A 1 80 ? 7.493 -3.345 2.470 1.00 94.56 80 HIS A CA 1
ATOM 570 C C . HIS A 1 80 ? 8.257 -2.078 2.063 1.00 94.56 80 HIS A C 1
ATOM 572 O O . HIS A 1 80 ? 9.015 -2.111 1.093 1.00 94.56 80 HIS A O 1
ATOM 578 N N . SER A 1 81 ? 8.123 -0.992 2.829 1.00 97.19 81 SER A N 1
ATOM 579 C CA . SER A 1 81 ? 8.888 0.238 2.614 1.00 97.19 81 SER A CA 1
ATOM 580 C C . SER A 1 81 ? 10.396 -0.030 2.645 1.00 97.19 81 SER A C 1
ATOM 582 O O . SER A 1 81 ? 11.102 0.355 1.715 1.00 97.19 81 SER A O 1
ATOM 584 N N . LEU A 1 82 ? 10.883 -0.793 3.631 1.00 98.06 82 LEU A N 1
ATOM 585 C CA . LEU A 1 82 ? 12.296 -1.176 3.735 1.00 98.06 82 LEU A CA 1
ATOM 586 C C . LEU A 1 82 ? 12.764 -2.018 2.542 1.00 9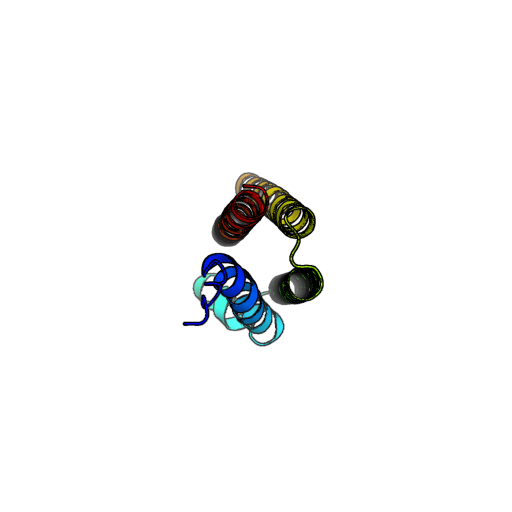8.06 82 LEU A C 1
ATOM 588 O O . LEU A 1 82 ? 13.828 -1.751 1.987 1.00 98.06 82 LEU A O 1
ATOM 592 N N . THR A 1 83 ? 11.966 -2.991 2.095 1.00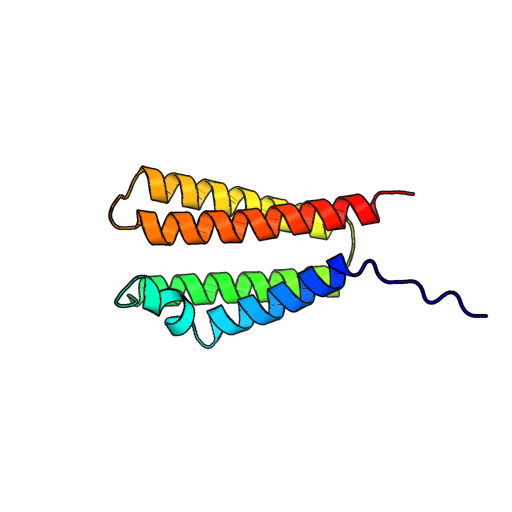 96.44 83 THR A N 1
ATOM 593 C CA . THR A 1 83 ? 12.307 -3.780 0.898 1.00 96.44 83 THR A CA 1
ATOM 594 C C . THR A 1 83 ? 12.339 -2.928 -0.375 1.00 96.44 83 THR A C 1
ATOM 596 O O . THR A 1 83 ? 13.198 -3.135 -1.228 1.00 96.44 83 THR A O 1
ATOM 599 N N . ALA A 1 84 ? 11.458 -1.929 -0.496 1.00 95.12 84 ALA A N 1
ATOM 600 C CA . ALA A 1 84 ? 11.449 -1.002 -1.623 1.00 95.12 84 ALA A CA 1
ATOM 601 C C . ALA A 1 84 ? 12.648 -0.038 -1.584 1.00 95.12 84 ALA A C 1
ATOM 603 O O . ALA A 1 84 ? 13.246 0.235 -2.623 1.00 95.12 84 ALA A O 1
ATOM 604 N N . LEU A 1 85 ? 13.061 0.420 -0.398 1.00 97.94 85 LEU A N 1
ATOM 605 C CA . LEU A 1 85 ? 14.304 1.179 -0.224 1.00 97.94 85 LEU A CA 1
ATOM 606 C C . LEU A 1 85 ? 15.533 0.341 -0.589 1.00 97.94 85 LEU A C 1
ATOM 608 O O . LEU A 1 85 ? 16.420 0.838 -1.281 1.00 97.94 85 LEU A O 1
ATOM 612 N N . ALA A 1 86 ? 15.567 -0.931 -0.184 1.00 97.44 86 ALA A N 1
ATOM 613 C CA . ALA A 1 86 ? 16.631 -1.851 -0.571 1.00 97.44 86 ALA A CA 1
ATOM 614 C C . ALA A 1 86 ? 16.691 -2.014 -2.099 1.00 97.44 86 ALA A C 1
ATOM 616 O O . ALA A 1 86 ? 17.762 -1.863 -2.682 1.00 97.44 86 ALA A O 1
ATOM 617 N N . LEU A 1 87 ? 15.542 -2.208 -2.763 1.00 94.19 87 LEU A N 1
ATOM 618 C CA . LEU A 1 87 ? 15.459 -2.251 -4.227 1.00 94.19 87 LEU A CA 1
ATOM 619 C C . LEU A 1 87 ? 15.972 -0.953 -4.869 1.00 94.19 87 LEU A C 1
ATOM 621 O O . LEU A 1 87 ? 16.761 -0.999 -5.809 1.00 94.19 87 LEU A O 1
ATOM 625 N N . ALA A 1 88 ? 15.570 0.203 -4.336 1.00 95.62 88 ALA A N 1
ATOM 626 C CA . ALA A 1 88 ? 16.018 1.508 -4.816 1.00 95.62 88 ALA A CA 1
ATOM 627 C C . ALA A 1 88 ? 17.537 1.714 -4.681 1.00 95.62 88 ALA A C 1
ATOM 629 O O . ALA A 1 88 ? 18.126 2.466 -5.462 1.00 95.62 88 ALA A O 1
ATOM 630 N N . ALA A 1 89 ? 18.162 1.071 -3.689 1.00 97.62 89 ALA A N 1
ATOM 631 C CA . ALA A 1 89 ? 19.600 1.121 -3.462 1.00 97.62 89 ALA A CA 1
ATOM 632 C C . ALA A 1 89 ? 20.381 0.204 -4.418 1.00 97.62 89 ALA A C 1
ATOM 634 O O . ALA A 1 89 ? 21.458 0.594 -4.870 1.00 97.62 89 ALA A O 1
ATOM 635 N N . VAL A 1 90 ? 19.848 -0.981 -4.746 1.00 97.69 90 VAL A N 1
ATOM 636 C CA . VAL A 1 90 ? 20.553 -1.982 -5.573 1.00 97.69 90 VAL A CA 1
ATOM 637 C C . VAL A 1 90 ? 20.275 -1.860 -7.074 1.00 97.69 90 VAL A C 1
ATOM 639 O O . VAL A 1 90 ? 21.148 -2.191 -7.872 1.00 97.69 90 VAL A O 1
ATOM 642 N N . ASP A 1 91 ? 19.107 -1.352 -7.484 1.00 93.00 91 ASP A N 1
ATOM 643 C CA . ASP A 1 91 ? 18.732 -1.203 -8.894 1.00 93.00 91 ASP A CA 1
ATOM 644 C C . ASP A 1 91 ? 18.429 0.260 -9.258 1.00 93.00 91 ASP A C 1
ATOM 646 O O . ASP A 1 91 ? 17.332 0.790 -9.053 1.00 93.00 91 ASP A O 1
ATOM 650 N N . ARG A 1 92 ? 19.415 0.916 -9.884 1.00 91.38 92 ARG A N 1
ATOM 651 C CA . ARG A 1 92 ? 19.294 2.308 -10.348 1.00 91.38 92 ARG A CA 1
ATOM 652 C C . ARG A 1 92 ? 18.212 2.505 -11.409 1.00 91.38 92 ARG A C 1
ATOM 654 O O . ARG A 1 92 ? 17.668 3.604 -11.480 1.00 91.38 92 ARG A O 1
ATOM 661 N N . ARG A 1 93 ? 17.892 1.482 -12.212 1.00 89.19 93 ARG A N 1
ATOM 662 C CA . ARG A 1 93 ? 16.846 1.569 -13.246 1.00 89.19 93 ARG A CA 1
ATOM 663 C C . ARG A 1 93 ? 15.462 1.637 -12.608 1.00 89.19 93 ARG A C 1
ATOM 665 O O . ARG A 1 93 ? 14.599 2.352 -13.102 1.00 89.19 93 ARG A O 1
ATOM 672 N N . GLN A 1 94 ? 15.268 0.940 -11.489 1.00 88.38 94 GLN A N 1
ATOM 673 C CA . GLN A 1 94 ? 13.999 0.914 -10.755 1.00 88.38 94 GLN A CA 1
ATOM 674 C C . GLN A 1 94 ? 13.896 1.983 -9.662 1.00 88.38 94 GLN A C 1
ATOM 676 O O . GLN A 1 94 ? 12.818 2.182 -9.102 1.00 88.38 94 GLN A O 1
ATOM 681 N N . ARG A 1 95 ? 14.987 2.696 -9.362 1.00 91.38 95 ARG A N 1
ATOM 682 C CA . ARG A 1 95 ? 15.082 3.625 -8.230 1.00 91.38 95 ARG A CA 1
ATOM 683 C C . ARG A 1 95 ? 13.920 4.624 -8.116 1.00 91.38 95 ARG A C 1
ATOM 685 O O . ARG A 1 95 ? 13.381 4.713 -7.016 1.00 91.38 95 ARG A O 1
ATOM 692 N N . PRO A 1 96 ? 13.474 5.339 -9.169 1.00 90.94 96 PRO A N 1
ATOM 693 C CA . PRO A 1 96 ? 12.359 6.281 -9.030 1.00 90.94 96 PRO A CA 1
ATOM 694 C C . PRO A 1 96 ? 11.055 5.599 -8.591 1.00 90.94 96 PRO A C 1
ATOM 696 O O . PRO A 1 96 ? 10.400 6.051 -7.653 1.00 90.94 96 PRO A O 1
ATOM 699 N N . ALA A 1 97 ? 10.718 4.467 -9.216 1.00 89.06 97 ALA A N 1
ATOM 700 C CA . ALA A 1 97 ? 9.527 3.686 -8.889 1.00 89.06 97 ALA A CA 1
ATOM 701 C C . ALA A 1 97 ? 9.614 3.078 -7.479 1.00 89.06 97 ALA A C 1
ATOM 703 O O . ALA A 1 97 ? 8.658 3.134 -6.706 1.00 89.06 97 ALA A O 1
ATOM 704 N N . ALA A 1 98 ? 10.782 2.540 -7.124 1.00 91.69 98 ALA A N 1
ATOM 705 C CA . ALA A 1 98 ? 11.038 1.930 -5.828 1.00 91.69 98 ALA A CA 1
ATOM 706 C C . ALA A 1 98 ? 10.983 2.960 -4.683 1.00 91.69 98 ALA A C 1
ATOM 708 O O . ALA A 1 98 ? 10.390 2.681 -3.643 1.00 91.69 98 ALA A O 1
ATOM 709 N N . LEU A 1 99 ? 11.508 4.175 -4.887 1.00 95.06 99 LEU A N 1
ATOM 710 C CA . LEU A 1 99 ? 11.396 5.270 -3.918 1.00 95.06 99 LEU A CA 1
ATOM 711 C C . LEU A 1 99 ? 9.949 5.747 -3.751 1.00 95.06 99 LEU A C 1
ATOM 713 O O . LEU A 1 99 ? 9.497 5.911 -2.620 1.00 95.06 99 LEU A O 1
ATOM 717 N N . ALA A 1 100 ? 9.205 5.928 -4.848 1.00 91.94 100 ALA A N 1
ATOM 718 C CA . ALA A 1 100 ? 7.790 6.295 -4.774 1.00 91.94 100 ALA A CA 1
ATOM 719 C C . ALA A 1 100 ? 6.987 5.251 -3.979 1.00 91.94 100 ALA A C 1
ATOM 721 O O . ALA A 1 100 ? 6.220 5.598 -3.079 1.00 91.94 100 ALA A O 1
ATOM 722 N N . ASN A 1 101 ? 7.230 3.965 -4.245 1.00 92.00 101 ASN A N 1
ATOM 723 C CA . ASN A 1 101 ? 6.606 2.870 -3.514 1.00 92.00 101 ASN A CA 1
ATOM 724 C C . ASN A 1 101 ? 6.999 2.861 -2.024 1.00 92.00 101 ASN A C 1
ATOM 726 O O . ASN A 1 101 ? 6.140 2.693 -1.159 1.00 92.00 101 ASN A O 1
ATOM 730 N N . ALA A 1 102 ? 8.275 3.105 -1.711 1.00 95.69 102 ALA A N 1
ATOM 731 C CA . ALA A 1 102 ? 8.759 3.198 -0.337 1.00 95.69 102 ALA A CA 1
ATOM 732 C C . ALA A 1 102 ? 8.075 4.322 0.455 1.00 95.69 102 ALA A C 1
ATOM 734 O O . ALA A 1 102 ? 7.658 4.089 1.591 1.00 95.69 102 ALA A O 1
ATOM 735 N N . VAL A 1 103 ? 7.928 5.510 -0.143 1.00 97.06 103 VAL A N 1
ATOM 736 C CA . VAL A 1 103 ? 7.265 6.670 0.479 1.00 97.06 103 VAL A CA 1
ATOM 737 C C . VAL A 1 103 ? 5.791 6.381 0.746 1.00 97.06 103 VAL A C 1
ATOM 739 O O . VAL A 1 103 ? 5.315 6.600 1.860 1.00 97.06 103 VAL A O 1
ATOM 742 N N . VAL A 1 104 ? 5.070 5.839 -0.240 1.00 94.94 104 VAL A N 1
ATOM 743 C CA . VAL A 1 104 ? 3.652 5.481 -0.074 1.00 94.94 104 VAL A CA 1
ATOM 744 C C . VAL A 1 104 ? 3.485 4.424 1.022 1.00 94.94 104 VAL A C 1
ATOM 746 O O . VAL A 1 104 ? 2.641 4.577 1.905 1.00 94.94 104 VAL A O 1
ATOM 749 N N . ALA A 1 105 ? 4.319 3.381 1.020 1.00 95.94 105 ALA A N 1
ATOM 750 C CA . ALA A 1 105 ? 4.297 2.338 2.044 1.00 95.94 105 ALA A CA 1
ATOM 751 C C . ALA A 1 105 ? 4.614 2.887 3.447 1.00 95.94 105 ALA A C 1
ATOM 753 O O . ALA A 1 105 ? 3.928 2.543 4.409 1.00 95.94 105 ALA A O 1
ATOM 754 N N . ALA A 1 106 ? 5.593 3.788 3.568 1.00 97.69 106 ALA A N 1
ATOM 755 C CA . ALA A 1 106 ? 5.912 4.454 4.829 1.00 97.69 106 ALA A CA 1
ATOM 756 C C . ALA A 1 106 ? 4.735 5.300 5.344 1.00 97.69 106 ALA A C 1
ATOM 758 O O . ALA A 1 106 ? 4.430 5.265 6.536 1.00 97.69 106 ALA A O 1
ATOM 759 N N . GLY A 1 107 ? 4.027 6.003 4.451 1.00 96.81 107 GLY A N 1
ATOM 760 C CA . GLY A 1 107 ? 2.813 6.748 4.791 1.00 96.81 107 GLY A CA 1
ATOM 761 C C . GLY A 1 107 ? 1.711 5.850 5.363 1.00 96.81 107 GLY A C 1
ATOM 762 O O . GLY A 1 107 ? 1.151 6.151 6.419 1.00 96.81 107 GLY A O 1
ATOM 763 N N . TRP A 1 108 ? 1.446 4.703 4.728 1.00 96.88 108 TRP A N 1
ATOM 764 C CA . TRP A 1 108 ? 0.483 3.720 5.241 1.00 96.88 108 TRP A CA 1
ATOM 765 C C . TRP A 1 108 ? 0.891 3.137 6.598 1.00 96.88 108 TRP A C 1
ATOM 767 O O . TRP A 1 108 ? 0.040 3.016 7.486 1.00 96.88 108 TRP A O 1
ATOM 777 N N . ALA A 1 109 ? 2.180 2.838 6.781 1.00 97.31 109 ALA A N 1
ATOM 778 C CA . ALA A 1 109 ? 2.720 2.365 8.051 1.00 97.31 109 ALA A CA 1
ATOM 779 C C . ALA A 1 109 ? 2.512 3.398 9.170 1.00 97.31 109 ALA A C 1
ATOM 781 O O . ALA A 1 109 ? 1.992 3.064 10.236 1.00 97.31 109 ALA A O 1
ATOM 782 N N . ALA A 1 110 ? 2.851 4.665 8.913 1.00 97.00 110 ALA A N 1
ATOM 783 C CA . ALA A 1 110 ? 2.700 5.750 9.878 1.00 97.00 110 ALA A CA 1
ATOM 784 C C . ALA A 1 110 ? 1.234 5.952 10.297 1.00 97.00 110 ALA A C 1
ATOM 786 O O . ALA A 1 110 ? 0.939 6.033 11.492 1.00 97.00 110 ALA A O 1
ATOM 787 N N . LEU A 1 111 ? 0.303 5.955 9.334 1.00 94.69 111 LEU A N 1
ATOM 788 C CA . LEU A 1 111 ? -1.134 6.044 9.613 1.00 94.69 111 LEU A CA 1
ATOM 789 C C . LEU A 1 111 ? -1.631 4.852 10.440 1.00 94.69 111 LEU A C 1
ATOM 791 O O . LEU A 1 111 ? -2.374 5.039 11.403 1.00 94.69 111 LEU A O 1
ATOM 795 N N . GLY A 1 112 ? -1.201 3.632 10.107 1.00 94.69 112 GLY A N 1
ATOM 796 C CA . GLY A 1 112 ? -1.566 2.429 10.856 1.00 94.69 112 GLY A CA 1
ATOM 797 C C . GLY A 1 112 ? -1.068 2.454 12.305 1.00 94.69 112 GLY A C 1
ATOM 798 O O . GLY A 1 112 ? -1.833 2.139 13.216 1.00 94.69 112 GLY A O 1
ATOM 799 N N . VAL A 1 113 ? 0.170 2.908 12.542 1.00 96.12 113 VAL A N 1
ATOM 800 C CA . VAL A 1 113 ? 0.711 3.115 13.898 1.00 96.12 113 VAL A CA 1
ATOM 801 C C . VAL A 1 113 ? -0.087 4.177 14.654 1.00 96.12 113 VAL A C 1
ATOM 803 O O . VAL A 1 113 ? -0.422 3.971 15.821 1.00 96.12 113 VAL A O 1
ATOM 806 N N . ALA A 1 114 ? -0.416 5.299 14.011 1.00 93.94 114 ALA A N 1
ATOM 807 C CA . ALA A 1 114 ? -1.182 6.372 14.639 1.00 93.94 114 ALA A CA 1
ATOM 808 C C . ALA A 1 114 ? -2.582 5.902 15.072 1.00 93.94 114 ALA A C 1
ATOM 810 O O . ALA A 1 114 ? -2.982 6.150 16.210 1.00 93.94 114 ALA A O 1
ATOM 811 N N . VAL A 1 115 ? -3.295 5.164 14.213 1.00 92.50 115 VAL A N 1
ATOM 812 C CA . VAL A 1 115 ? -4.606 4.580 14.549 1.00 92.50 115 VAL A CA 1
ATOM 813 C C . VAL A 1 115 ? -4.483 3.536 15.662 1.00 92.50 115 VAL A C 1
ATOM 815 O O . VAL A 1 115 ? -5.276 3.550 16.602 1.00 92.50 115 VAL A O 1
ATOM 818 N N . ALA A 1 116 ? -3.470 2.665 15.609 1.00 93.06 116 ALA A N 1
ATOM 819 C CA . ALA A 1 116 ? -3.245 1.662 16.649 1.00 93.06 116 ALA A CA 1
ATOM 820 C C . ALA A 1 116 ? -2.990 2.299 18.026 1.00 93.06 116 ALA A C 1
ATOM 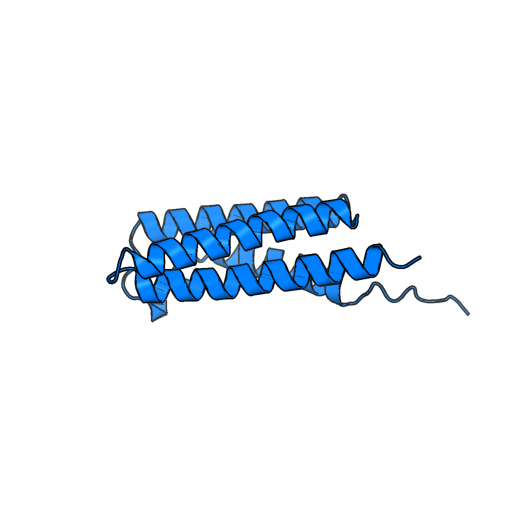822 O O . ALA A 1 116 ? -3.530 1.831 19.026 1.00 93.06 116 ALA A O 1
ATOM 823 N N . ARG A 1 117 ? -2.217 3.392 18.083 1.00 91.62 117 ARG A N 1
ATOM 824 C CA . ARG A 1 117 ? -1.944 4.130 19.327 1.00 91.62 117 ARG A CA 1
ATOM 825 C C . ARG A 1 117 ? -3.195 4.800 19.898 1.00 91.62 117 ARG A C 1
ATOM 827 O O . ARG A 1 117 ? -3.395 4.737 21.103 1.00 91.62 117 ARG A O 1
ATOM 834 N N . GLN A 1 118 ? -4.055 5.374 19.052 1.00 86.75 118 GLN A N 1
ATOM 835 C CA . GLN A 1 118 ? -5.317 5.997 19.487 1.00 86.75 118 GLN A CA 1
ATOM 836 C C . GLN A 1 118 ? -6.331 4.991 20.046 1.00 86.75 118 GLN A C 1
ATOM 838 O O . GLN A 1 118 ? -7.131 5.338 20.902 1.00 86.75 118 GLN A O 1
ATOM 843 N N . GLY A 1 119 ? -6.325 3.746 19.564 1.00 72.88 119 GLY A N 1
ATOM 844 C CA . GLY A 1 119 ? -7.185 2.696 20.118 1.00 72.88 119 GLY A CA 1
ATOM 845 C C . GLY A 1 119 ? -6.608 2.001 21.358 1.00 72.88 119 GLY A C 1
ATOM 846 O O . GLY A 1 119 ? -7.272 1.135 21.919 1.00 72.88 119 GLY A O 1
ATOM 847 N N . GLY A 1 120 ? -5.366 2.322 21.741 1.00 58.19 120 GLY A N 1
ATOM 848 C CA . GLY A 1 120 ? -4.683 1.792 22.924 1.00 58.19 120 GLY A CA 1
ATOM 849 C C . GLY A 1 120 ? -4.619 2.767 24.103 1.00 58.19 120 GLY A C 1
ATOM 850 O O . GLY A 1 120 ? -4.111 2.391 25.156 1.00 58.19 120 GLY A O 1
ATOM 851 N N . THR A 1 121 ? -5.102 4.002 23.942 1.00 48.34 121 THR A N 1
ATOM 852 C CA . THR A 1 121 ? -5.310 4.928 25.060 1.00 48.34 121 THR A CA 1
ATOM 853 C C . THR A 1 121 ? -6.581 4.525 25.819 1.00 48.34 121 THR A C 1
ATOM 855 O O . THR A 1 121 ? -7.616 4.399 25.159 1.00 48.34 121 THR A O 1
ATOM 858 N N . PRO A 1 122 ? -6.504 4.275 27.142 1.00 43.91 122 PRO A N 1
ATOM 859 C CA . PRO A 1 122 ? -7.656 3.909 27.968 1.00 43.91 122 PRO A CA 1
ATOM 860 C C . PRO A 1 122 ? -8.717 5.014 28.042 1.00 43.91 122 PRO A C 1
ATOM 862 O O . PRO A 1 122 ? -8.354 6.204 27.891 1.00 43.91 122 PRO A O 1
#